Protein AF-A0A2V6MDD0-F1 (afdb_monomer_lite)

Sequence (113 aa):
LDIAGSESATGKTLGTDLRKGKFTLPVLIFLRSASEFERERCSSLILDGKCEEMSEILKNRSANGALDESIAAGNDLISEAQRSIESLSSNSHAEGLFALGNAMREMFEQLRL

pLDDT: mean 83.78, std 13.17, range [46.06, 97.88]

Foldseek 3Di:
DLLLDDCVVPVDHHQPCLLVVHQDQLNVQQCVQDDPVVVVVLVVCSVVVVRVVNSVVSLPCVPGVSLVVVLVVLLVVLVVQLVVLVPDDDDPVSVVSNVVSVVVNVVSVVSVD

Secondary structure (DSSP, 8-state):
-TTTS-HHHH-S-S-HHHHTT---HHHHHHHHHS-HHHHHHHHHHHHTT-HHHHHHHHH-HHHH-HHHHHHHHHHHHHHHHHHHHHTSPP-HHHHHHHHHHHHHHHHHHHTT-

Radius of gyration: 16.81 Å; chains: 1; bounding box: 42×22×47 Å

Structure (mmCIF, N/CA/C/O backbone):
data_AF-A0A2V6MDD0-F1
#
_entry.id   AF-A0A2V6MDD0-F1
#
loop_
_atom_site.group_PDB
_atom_site.id
_atom_site.type_symbol
_atom_site.label_atom_id
_atom_site.label_alt_id
_atom_site.label_comp_id
_atom_site.label_asym_id
_atom_site.label_entity_id
_atom_site.label_seq_id
_atom_site.pdbx_PDB_ins_code
_atom_site.Cartn_x
_atom_site.Cartn_y
_atom_site.Cartn_z
_atom_site.occupancy
_atom_site.B_iso_or_equiv
_atom_site.auth_seq_id
_atom_site.auth_comp_id
_atom_site.auth_asym_id
_atom_site.auth_atom_id
_atom_site.pdbx_PDB_model_num
ATOM 1 N N . LEU A 1 1 ? -6.925 5.780 -4.937 1.00 60.69 1 LEU A N 1
ATOM 2 C CA . LEU A 1 1 ? -7.030 4.530 -4.142 1.00 60.69 1 LEU A CA 1
ATOM 3 C C . LEU A 1 1 ? -8.408 4.449 -3.488 1.00 60.69 1 LEU A C 1
ATOM 5 O O . LEU A 1 1 ? -8.983 5.500 -3.259 1.00 60.69 1 LEU A O 1
ATOM 9 N N . ASP A 1 2 ? -8.912 3.255 -3.160 1.00 72.50 2 ASP A N 1
ATOM 10 C CA . ASP A 1 2 ? -10.250 3.080 -2.552 1.00 72.50 2 ASP A CA 1
ATOM 11 C C . ASP A 1 2 ? -10.360 3.635 -1.116 1.00 72.50 2 ASP A C 1
ATOM 13 O O . ASP A 1 2 ? -11.423 4.100 -0.727 1.00 72.50 2 ASP A O 1
ATOM 17 N N . ILE A 1 3 ? -9.261 3.639 -0.349 1.00 63.09 3 ILE A N 1
ATOM 18 C CA . ILE A 1 3 ? -9.236 4.101 1.056 1.00 63.09 3 ILE A CA 1
ATOM 19 C C . ILE A 1 3 ? -8.589 5.491 1.204 1.00 63.09 3 ILE A C 1
ATOM 21 O O . ILE A 1 3 ? -8.998 6.275 2.051 1.00 63.09 3 ILE A O 1
ATOM 25 N N . ALA A 1 4 ? -7.608 5.823 0.357 1.00 59.00 4 ALA A N 1
ATOM 26 C CA . ALA A 1 4 ? -6.812 7.057 0.447 1.00 59.00 4 ALA A CA 1
ATOM 27 C C . ALA A 1 4 ? -6.930 7.979 -0.783 1.00 59.00 4 ALA A C 1
ATOM 29 O O . ALA A 1 4 ? -6.167 8.924 -0.925 1.00 59.00 4 ALA A O 1
ATOM 30 N N . GLY A 1 5 ? -7.834 7.690 -1.724 1.00 60.19 5 GLY A N 1
ATOM 31 C CA . GLY A 1 5 ? -8.101 8.608 -2.832 1.00 60.19 5 GLY A CA 1
ATOM 32 C C . GLY A 1 5 ? -8.887 9.831 -2.367 1.00 60.19 5 GLY A C 1
ATOM 33 O O . GLY A 1 5 ? -9.646 9.755 -1.402 1.00 60.19 5 GLY A O 1
ATOM 34 N N . SER A 1 6 ? -8.755 10.949 -3.078 1.00 54.50 6 SER A N 1
ATOM 35 C CA . SER A 1 6 ? -9.747 12.015 -2.984 1.00 54.50 6 SER A CA 1
ATOM 36 C C . SER A 1 6 ? -10.985 11.623 -3.797 1.00 54.50 6 SER A C 1
ATOM 38 O O . SER A 1 6 ? -10.885 11.101 -4.916 1.00 54.50 6 SER A O 1
ATOM 40 N N . GLU A 1 7 ? -12.174 11.876 -3.246 1.00 53.00 7 GLU A N 1
ATOM 41 C CA . GLU A 1 7 ? -13.434 11.697 -3.982 1.00 53.00 7 GLU A CA 1
ATOM 42 C C . GLU A 1 7 ? -13.444 12.556 -5.257 1.00 53.00 7 GLU A C 1
ATOM 44 O O . GLU A 1 7 ? -13.907 12.109 -6.308 1.00 53.00 7 GLU A O 1
ATOM 49 N N . SER A 1 8 ? -12.820 13.741 -5.194 1.00 48.81 8 SER A N 1
ATOM 50 C CA . SER A 1 8 ? -12.688 14.681 -6.312 1.00 48.81 8 SER A CA 1
ATOM 51 C C . SER A 1 8 ? -11.869 14.147 -7.493 1.00 48.81 8 SER A C 1
ATOM 53 O O . SER A 1 8 ? -12.132 14.545 -8.623 1.00 48.81 8 SER A O 1
ATOM 55 N N . ALA A 1 9 ? -10.919 13.232 -7.270 1.00 49.84 9 ALA A N 1
ATOM 56 C CA . ALA A 1 9 ? -10.114 12.640 -8.342 1.00 49.84 9 ALA A CA 1
ATOM 57 C C . ALA A 1 9 ? -10.673 11.307 -8.869 1.00 49.84 9 ALA A C 1
ATOM 59 O O . ALA A 1 9 ? -10.239 10.836 -9.919 1.00 49.84 9 ALA A O 1
ATOM 60 N N . THR A 1 10 ? -11.602 10.664 -8.150 1.00 48.66 10 THR A N 1
ATOM 61 C CA . THR A 1 10 ? -12.002 9.271 -8.433 1.00 48.66 10 THR A CA 1
ATOM 62 C C . THR A 1 10 ? -13.480 9.077 -8.766 1.00 48.66 10 THR A C 1
ATOM 64 O O . THR A 1 10 ? -13.814 8.046 -9.356 1.00 48.66 10 THR A O 1
ATOM 67 N N . GLY A 1 11 ? -14.362 10.027 -8.426 1.00 46.06 11 GLY A N 1
ATOM 68 C CA . GLY A 1 11 ? -15.802 9.940 -8.709 1.00 46.06 11 GLY A CA 1
ATOM 69 C C . GLY A 1 11 ? -16.498 8.734 -8.060 1.00 46.06 11 GLY A C 1
ATOM 70 O O . GLY A 1 11 ? -17.558 8.314 -8.521 1.00 46.06 11 GLY A O 1
ATOM 71 N N . LYS A 1 12 ? -15.883 8.136 -7.030 1.00 54.78 12 LYS A N 1
ATOM 72 C CA . LYS A 1 12 ? -16.353 6.939 -6.322 1.00 54.78 12 LYS A CA 1
ATOM 73 C C . LYS A 1 12 ? -16.422 7.213 -4.826 1.00 54.78 12 LYS A C 1
ATOM 75 O O . LYS A 1 12 ? -15.543 7.873 -4.283 1.00 54.78 12 LYS A O 1
ATOM 80 N N . THR A 1 13 ? -17.421 6.635 -4.167 1.00 57.44 13 THR A N 1
ATOM 81 C CA . THR A 1 13 ? -17.499 6.579 -2.705 1.00 57.44 13 THR A CA 1
ATOM 82 C C . THR A 1 13 ? -16.327 5.753 -2.177 1.00 57.44 13 THR A C 1
ATOM 84 O O . THR A 1 13 ? -16.166 4.596 -2.574 1.00 57.44 13 THR A O 1
ATOM 87 N N . LEU A 1 14 ? -15.516 6.321 -1.289 1.00 64.62 14 LEU A N 1
ATOM 88 C CA . LEU A 1 14 ? -14.404 5.615 -0.645 1.00 64.62 14 LEU A CA 1
ATOM 89 C C . LEU A 1 14 ? -14.889 4.361 0.112 1.00 64.62 14 LEU A C 1
ATOM 91 O O . LEU A 1 14 ? -16.070 4.241 0.450 1.00 64.62 14 LEU A O 1
ATOM 95 N N . GLY A 1 15 ? -13.999 3.393 0.331 1.00 68.81 15 GLY A N 1
ATOM 96 C CA . GLY A 1 15 ? -14.288 2.176 1.099 1.00 68.81 15 GLY A CA 1
ATOM 97 C C . GLY A 1 15 ? -15.158 1.138 0.376 1.00 68.81 15 GLY A C 1
ATOM 98 O O . GLY A 1 15 ? -15.881 0.374 1.017 1.00 68.81 15 GLY A O 1
ATOM 99 N N . THR A 1 16 ? -15.118 1.076 -0.957 1.00 74.56 16 THR A N 1
ATOM 100 C CA . THR A 1 16 ? -15.870 0.076 -1.736 1.00 74.56 16 THR A CA 1
ATOM 101 C C . THR A 1 16 ? -15.370 -1.344 -1.495 1.00 74.56 16 THR A C 1
ATOM 103 O O . THR A 1 16 ? -16.170 -2.281 -1.501 1.00 74.56 16 THR A O 1
ATOM 106 N N . ASP A 1 17 ? -14.065 -1.517 -1.293 1.00 81.38 17 ASP A N 1
ATOM 107 C CA . ASP A 1 17 ? -13.470 -2.806 -0.955 1.00 81.38 17 ASP A CA 1
ATOM 108 C C . ASP A 1 17 ? -13.933 -3.252 0.435 1.00 81.38 17 ASP A C 1
ATOM 110 O O . ASP A 1 17 ? -14.398 -4.384 0.577 1.00 81.38 17 ASP A O 1
ATOM 114 N N . LEU A 1 18 ? -13.953 -2.343 1.415 1.00 77.12 18 LEU A N 1
ATOM 115 C CA . LEU A 1 18 ? -14.495 -2.612 2.752 1.00 77.12 18 LEU A CA 1
ATOM 116 C C . LEU A 1 18 ? -15.971 -3.033 2.701 1.00 77.12 18 LEU A C 1
ATOM 118 O O . LEU A 1 18 ? -16.318 -4.072 3.259 1.00 77.12 18 LEU A O 1
ATOM 122 N N . ARG A 1 19 ? -16.822 -2.321 1.943 1.00 76.19 19 ARG A N 1
ATOM 123 C CA . ARG A 1 19 ? -18.240 -2.700 1.738 1.00 76.19 19 ARG A CA 1
ATOM 124 C C . ARG A 1 19 ? -18.416 -4.097 1.138 1.00 76.19 19 ARG A C 1
ATOM 126 O O . ARG A 1 19 ? -19.429 -4.747 1.368 1.00 76.19 19 ARG A O 1
ATOM 133 N N . LYS A 1 20 ? -17.445 -4.561 0.349 1.00 82.00 20 LYS A N 1
ATOM 134 C CA . LYS A 1 20 ? -17.430 -5.904 -0.254 1.00 82.00 20 LYS A CA 1
ATOM 135 C C . LYS A 1 20 ? -16.772 -6.957 0.644 1.00 82.00 20 LYS A C 1
ATOM 137 O O . LYS A 1 20 ? -16.564 -8.078 0.187 1.00 82.00 20 LYS A O 1
ATOM 142 N N . GLY A 1 21 ? -16.410 -6.606 1.879 1.00 77.94 21 GLY A N 1
ATOM 143 C CA . GLY A 1 21 ? -15.711 -7.490 2.811 1.00 77.94 21 GLY A CA 1
ATOM 144 C C . GLY A 1 21 ? -14.252 -7.750 2.432 1.00 77.94 21 GLY A C 1
ATOM 145 O O . GLY A 1 21 ? -13.691 -8.770 2.823 1.00 77.94 21 GLY A O 1
ATOM 146 N N . LYS A 1 22 ? -13.628 -6.868 1.643 1.00 85.88 22 LYS A N 1
ATOM 147 C CA . LYS A 1 22 ? -12.223 -6.987 1.244 1.00 85.88 22 LYS A CA 1
ATOM 148 C C . LYS A 1 22 ? -11.337 -6.160 2.165 1.00 85.88 22 LYS A C 1
ATOM 150 O O . LYS A 1 22 ? -11.323 -4.932 2.123 1.00 85.88 22 LYS A O 1
ATOM 155 N N . PHE A 1 23 ? -10.542 -6.866 2.953 1.00 86.81 23 PHE A N 1
ATOM 156 C CA . PHE A 1 23 ? -9.573 -6.288 3.872 1.00 86.81 23 PHE A CA 1
ATOM 157 C C . PHE A 1 23 ? -8.257 -6.114 3.115 1.00 86.81 23 PHE A C 1
ATOM 159 O O . PHE A 1 23 ? -7.475 -7.052 2.972 1.00 86.81 23 PHE A O 1
ATOM 166 N N . THR A 1 24 ? -8.053 -4.927 2.548 1.00 88.88 24 THR A N 1
ATOM 167 C CA . THR A 1 24 ? -6.830 -4.592 1.804 1.00 88.88 24 THR A CA 1
ATOM 168 C C . THR A 1 24 ? -5.656 -4.336 2.751 1.00 88.88 24 THR A C 1
ATOM 170 O O . THR A 1 24 ? -5.831 -4.233 3.966 1.00 88.88 24 THR A O 1
ATOM 173 N N . LEU A 1 25 ? -4.441 -4.229 2.202 1.00 91.06 25 LEU A N 1
ATOM 174 C CA . LEU A 1 25 ? -3.208 -4.123 2.988 1.00 91.06 25 LEU A CA 1
ATOM 175 C C . LEU A 1 25 ? -3.242 -3.035 4.088 1.00 91.06 25 LEU A C 1
ATOM 177 O O . LEU A 1 25 ? -2.901 -3.379 5.218 1.00 91.06 25 LEU A O 1
ATOM 181 N N . PRO A 1 26 ? -3.735 -1.798 3.850 1.00 87.75 26 PRO A N 1
ATOM 182 C CA . PRO A 1 26 ? -3.839 -0.798 4.918 1.00 87.75 26 PRO A 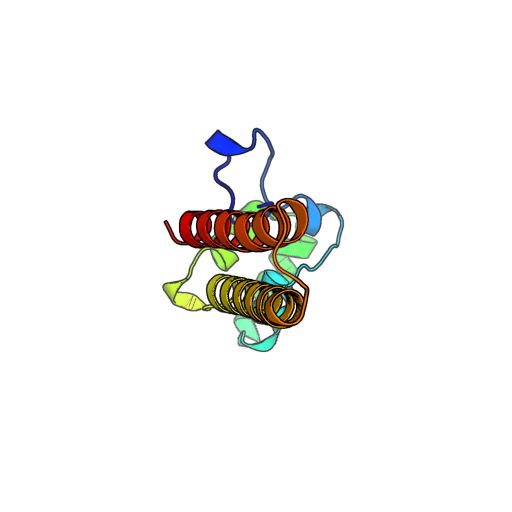CA 1
ATOM 183 C C . PRO A 1 26 ? -4.712 -1.248 6.094 1.00 87.75 26 PRO A C 1
ATOM 185 O O . PRO A 1 26 ? -4.373 -0.997 7.245 1.00 87.75 26 PRO A O 1
ATOM 188 N N . VAL A 1 27 ? -5.810 -1.961 5.823 1.00 87.88 27 VAL A N 1
ATOM 189 C CA . VAL A 1 27 ? -6.706 -2.494 6.861 1.00 87.88 27 VAL A CA 1
ATOM 190 C C . VAL A 1 27 ? -5.999 -3.583 7.664 1.00 87.88 27 VAL A C 1
ATOM 192 O O . VAL A 1 27 ? -6.062 -3.588 8.889 1.00 87.88 27 VAL A O 1
ATOM 195 N N . LEU A 1 28 ? -5.303 -4.498 6.985 1.00 90.31 28 LEU A N 1
ATOM 196 C CA . LEU A 1 28 ? -4.577 -5.592 7.636 1.00 90.31 28 LEU A CA 1
ATOM 197 C C . LEU A 1 28 ? -3.444 -5.069 8.525 1.00 90.31 28 LEU A C 1
ATOM 199 O O . LEU A 1 28 ? -3.272 -5.545 9.646 1.00 90.31 28 LEU A O 1
ATOM 203 N N . ILE A 1 29 ? -2.698 -4.073 8.041 1.00 91.62 29 ILE A N 1
ATOM 204 C CA . ILE A 1 29 ? -1.633 -3.425 8.807 1.00 91.62 29 ILE A CA 1
ATOM 205 C C . ILE A 1 29 ? -2.211 -2.718 10.032 1.00 91.62 29 ILE A C 1
ATOM 207 O O . ILE A 1 29 ? -1.707 -2.929 11.134 1.00 91.62 29 ILE A O 1
ATOM 211 N N . PHE A 1 30 ? -3.290 -1.949 9.855 1.00 88.56 30 PHE A N 1
ATOM 212 C CA . PHE A 1 30 ? -3.978 -1.288 10.959 1.00 88.56 30 PHE A CA 1
ATOM 213 C C . PHE A 1 30 ? -4.413 -2.296 12.025 1.00 88.56 30 PHE A C 1
ATOM 215 O O . PHE A 1 30 ? -4.064 -2.153 13.190 1.00 88.56 30 PHE A O 1
ATOM 222 N N . LEU A 1 31 ? -5.115 -3.363 11.636 1.00 88.00 31 LEU A N 1
ATOM 223 C CA . LEU A 1 31 ? -5.594 -4.380 12.575 1.00 88.00 31 LEU A CA 1
ATOM 224 C C . LEU A 1 31 ? -4.456 -5.096 13.310 1.00 88.00 31 LEU A C 1
ATOM 226 O O . LEU A 1 31 ? -4.643 -5.541 14.440 1.00 88.00 31 LEU A O 1
ATOM 230 N N . ARG A 1 32 ? -3.281 -5.221 12.687 1.00 89.88 32 ARG A N 1
ATOM 231 C CA . ARG A 1 32 ? -2.106 -5.843 13.302 1.00 89.88 32 ARG A CA 1
ATOM 232 C C . ARG A 1 32 ? -1.507 -4.974 14.409 1.00 89.88 32 ARG A C 1
ATOM 234 O O . ARG A 1 32 ? -1.141 -5.529 15.445 1.00 89.88 32 ARG A O 1
ATOM 241 N N . SER A 1 33 ? -1.391 -3.661 14.198 1.00 86.94 33 SER A N 1
ATOM 242 C CA . SER A 1 33 ? -0.779 -2.725 15.158 1.00 86.94 33 SER A CA 1
ATOM 243 C C . SER A 1 33 ? -1.770 -2.119 16.156 1.00 86.94 33 SER A C 1
ATOM 245 O O . SER A 1 33 ? -1.352 -1.683 17.225 1.00 86.94 33 SER A O 1
ATOM 247 N N . ALA A 1 34 ? -3.066 -2.128 15.837 1.00 87.88 34 ALA A N 1
ATOM 248 C CA . ALA A 1 34 ? -4.125 -1.571 16.667 1.00 87.88 34 ALA A CA 1
ATOM 249 C C . ALA A 1 34 ? -4.223 -2.254 18.038 1.00 87.88 34 ALA A C 1
ATOM 251 O O . ALA A 1 34 ? -4.107 -3.484 18.157 1.00 87.88 34 ALA A O 1
ATOM 252 N N . SER A 1 35 ? -4.519 -1.446 19.056 1.00 8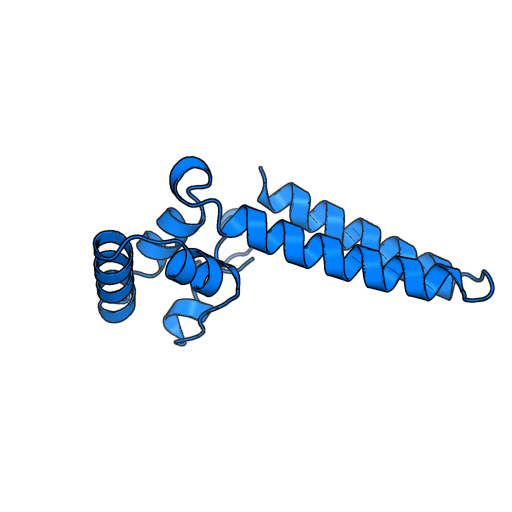9.44 35 SER A N 1
ATOM 253 C CA . SER A 1 35 ? -4.952 -1.910 20.375 1.00 89.44 35 SER A CA 1
ATOM 254 C C . SER A 1 35 ? -6.273 -2.682 20.293 1.00 89.44 35 SER A C 1
ATOM 256 O O . SER A 1 35 ? -7.006 -2.601 19.307 1.00 89.44 35 SER A O 1
ATOM 258 N N . GLU A 1 36 ? -6.605 -3.430 21.345 1.00 90.25 36 GLU A N 1
ATOM 259 C CA . GLU A 1 36 ? -7.875 -4.163 21.429 1.00 90.25 36 GLU A CA 1
ATOM 260 C C . GLU A 1 36 ? -9.085 -3.232 21.250 1.00 90.25 36 GLU A C 1
ATOM 262 O O . GLU A 1 36 ? -9.943 -3.493 20.410 1.00 90.25 36 GLU A O 1
ATOM 267 N N . PHE A 1 37 ? -9.074 -2.075 21.917 1.00 89.38 37 PHE A N 1
ATOM 268 C CA . PHE A 1 37 ? -10.110 -1.048 21.782 1.00 89.38 37 PHE A CA 1
ATOM 269 C C . PHE A 1 37 ? -10.269 -0.541 20.339 1.00 89.38 37 PHE A C 1
ATOM 271 O O . PHE A 1 37 ? -11.381 -0.395 19.830 1.00 89.38 37 PHE A O 1
ATOM 278 N N . GLU A 1 38 ? -9.159 -0.279 19.647 1.00 88.19 38 GLU A N 1
ATOM 279 C CA . GLU A 1 38 ? -9.188 0.171 18.252 1.00 88.19 38 GLU A CA 1
ATOM 280 C C . GLU A 1 38 ? -9.688 -0.923 17.304 1.00 88.19 38 GLU A C 1
ATOM 282 O O . GLU A 1 38 ? -10.431 -0.624 16.367 1.00 88.19 38 GLU A O 1
ATOM 287 N N . ARG A 1 39 ? -9.334 -2.191 17.557 1.00 87.62 39 ARG A N 1
ATOM 288 C CA . ARG A 1 39 ? -9.840 -3.337 16.787 1.00 87.62 39 ARG A CA 1
ATOM 289 C C . ARG A 1 39 ? -11.334 -3.531 16.979 1.00 87.62 39 ARG A C 1
ATOM 291 O O . ARG A 1 39 ? -12.032 -3.758 15.992 1.00 87.62 39 ARG A O 1
ATOM 298 N N . GLU A 1 40 ? -11.834 -3.427 18.206 1.00 88.88 40 GLU A N 1
ATOM 299 C CA . GLU A 1 40 ? -13.269 -3.515 18.496 1.00 88.88 40 GLU A CA 1
ATOM 300 C C . GLU A 1 40 ? -14.034 -2.387 17.808 1.00 88.88 40 GLU A C 1
ATOM 302 O O . GLU A 1 40 ? -14.997 -2.642 17.081 1.00 88.88 40 GLU A O 1
ATOM 307 N N . ARG A 1 41 ? -13.550 -1.145 17.943 1.00 87.50 41 ARG A N 1
ATOM 308 C CA . ARG A 1 41 ? -14.126 0.014 17.256 1.00 87.50 41 ARG A CA 1
ATOM 309 C C . ARG A 1 41 ? -14.154 -0.191 15.743 1.00 87.50 41 ARG A C 1
ATOM 311 O O . ARG A 1 41 ? -15.186 0.022 15.114 1.00 87.50 41 ARG A O 1
ATOM 318 N N . CYS A 1 42 ? -13.039 -0.618 15.158 1.00 83.88 42 CYS A N 1
ATOM 319 C CA . CYS A 1 42 ? -12.933 -0.915 13.733 1.00 83.88 42 CYS A CA 1
ATOM 320 C C . CYS A 1 42 ? -13.917 -2.008 13.302 1.00 83.88 42 CYS A C 1
ATOM 322 O O . CYS A 1 42 ? -14.584 -1.876 12.279 1.00 83.88 42 CYS A O 1
ATOM 324 N N . SER A 1 43 ? -14.027 -3.078 14.088 1.00 83.25 43 SER A N 1
ATOM 325 C CA . SER A 1 43 ? -14.928 -4.193 13.800 1.00 83.25 43 SER A CA 1
ATOM 326 C C . SER A 1 43 ? -16.387 -3.740 13.818 1.00 83.25 43 SER A C 1
ATOM 328 O O . SER A 1 43 ? -17.124 -4.072 12.894 1.00 83.25 43 SER A O 1
ATOM 330 N N . SER A 1 44 ? -16.783 -2.914 14.796 1.00 88.25 44 SER A N 1
ATOM 331 C CA . SER A 1 44 ? -18.121 -2.306 14.839 1.00 88.25 44 SER A CA 1
ATOM 332 C C . SER A 1 44 ? -18.386 -1.462 13.597 1.00 88.25 44 SER A C 1
ATOM 334 O O . SER A 1 44 ? -19.392 -1.671 12.933 1.00 88.25 44 SER A O 1
ATOM 336 N N . LEU A 1 45 ? -17.461 -0.575 13.210 1.00 86.69 45 LEU A N 1
ATOM 337 C CA . LEU A 1 45 ? -17.637 0.270 12.021 1.00 86.69 45 LEU A CA 1
ATOM 338 C C . LEU A 1 45 ? -17.819 -0.547 10.737 1.00 86.69 45 LEU A C 1
ATOM 340 O O . LEU A 1 45 ? -18.641 -0.191 9.894 1.00 86.69 45 LEU A O 1
ATOM 344 N N . ILE A 1 46 ? -17.076 -1.647 10.590 1.00 80.50 46 ILE A N 1
ATOM 345 C CA . ILE A 1 46 ? -17.199 -2.544 9.436 1.00 80.50 46 ILE A CA 1
ATOM 346 C C . ILE A 1 46 ? -18.559 -3.256 9.444 1.00 80.50 46 ILE A C 1
ATOM 348 O O . ILE A 1 46 ? -19.227 -3.290 8.411 1.00 80.50 46 ILE A O 1
ATOM 352 N N . LEU A 1 47 ? -18.981 -3.796 10.592 1.00 84.25 47 LEU A N 1
ATOM 353 C CA . LEU A 1 47 ? -20.264 -4.496 10.738 1.00 84.25 47 LEU A CA 1
ATOM 354 C C . LEU A 1 47 ? -21.467 -3.563 10.538 1.00 84.25 47 LEU A C 1
ATOM 356 O O . LEU A 1 47 ? -22.454 -3.965 9.927 1.00 84.25 47 LEU A O 1
ATOM 360 N N . ASP A 1 48 ? -21.351 -2.311 10.979 1.00 87.44 48 ASP A N 1
ATOM 361 C CA . ASP A 1 48 ? -22.377 -1.274 10.833 1.00 87.44 48 ASP A CA 1
ATOM 362 C C . ASP A 1 48 ? -22.381 -0.633 9.430 1.00 87.44 48 ASP A C 1
ATOM 364 O O . ASP A 1 48 ? -23.177 0.265 9.151 1.00 87.44 48 ASP A O 1
ATOM 368 N N . GLY A 1 49 ? -21.481 -1.057 8.534 1.00 81.75 49 GLY A N 1
ATOM 369 C CA . GLY A 1 49 ? -21.375 -0.539 7.168 1.00 81.75 49 GLY A CA 1
ATOM 370 C C . GLY A 1 49 ? -20.813 0.883 7.065 1.00 81.75 49 GLY A C 1
ATOM 371 O O . GLY A 1 49 ? -20.880 1.486 5.994 1.00 81.75 49 GLY A O 1
ATOM 372 N N . LYS A 1 50 ? -20.217 1.413 8.137 1.00 84.19 50 LYS A N 1
ATOM 373 C CA . LYS A 1 50 ? -19.659 2.772 8.250 1.00 84.19 50 LYS A CA 1
A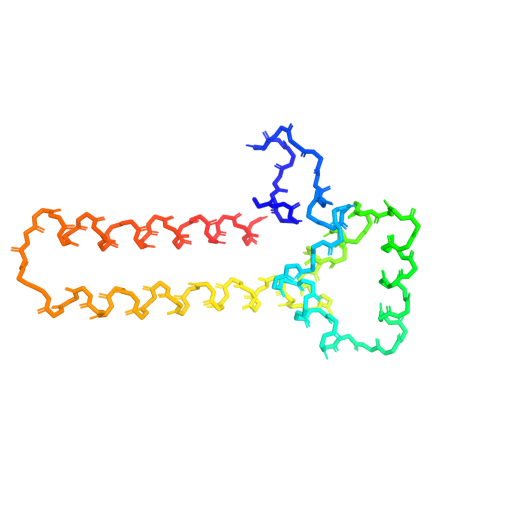TOM 374 C C . LYS A 1 50 ? -18.262 2.872 7.630 1.00 84.19 50 LYS A C 1
ATOM 376 O O . LYS A 1 50 ? -17.268 3.196 8.285 1.00 84.19 50 LYS A O 1
ATOM 381 N N . CYS A 1 51 ? -18.176 2.554 6.343 1.00 76.31 51 CYS A N 1
ATOM 382 C CA . CYS A 1 51 ? -16.909 2.424 5.622 1.00 76.31 51 CYS A CA 1
ATOM 383 C C . CYS A 1 51 ? -16.181 3.764 5.437 1.00 76.31 51 CYS A C 1
ATOM 385 O O . CYS A 1 51 ? -14.953 3.787 5.350 1.00 76.31 51 CYS A O 1
ATOM 387 N N . GLU A 1 52 ? -16.909 4.878 5.412 1.00 78.38 52 GLU A N 1
ATOM 388 C CA . GLU A 1 52 ? -16.357 6.230 5.343 1.00 78.38 52 GLU A CA 1
ATOM 389 C C . GLU A 1 52 ? -15.632 6.586 6.648 1.00 78.38 52 GLU A C 1
ATOM 391 O O . GLU A 1 52 ? -14.477 7.005 6.608 1.00 78.38 52 GLU A O 1
ATOM 396 N N . GLU A 1 53 ? -16.246 6.316 7.808 1.00 83.06 53 GLU A N 1
ATOM 397 C CA . GLU A 1 53 ? -15.613 6.510 9.124 1.00 83.06 53 GLU A CA 1
ATOM 398 C C . GLU A 1 53 ? -14.340 5.657 9.256 1.00 83.06 53 GLU A C 1
ATOM 400 O O . GLU A 1 53 ? -13.311 6.127 9.742 1.00 83.06 53 GLU A O 1
ATOM 405 N N . MET A 1 54 ? -14.382 4.413 8.765 1.00 81.00 54 MET A N 1
ATOM 406 C CA . MET A 1 54 ? -13.207 3.541 8.733 1.00 81.00 54 MET A CA 1
ATOM 407 C C . MET A 1 54 ? -12.111 4.074 7.799 1.00 81.00 54 MET A C 1
ATOM 409 O O . MET A 1 54 ? -10.924 4.009 8.123 1.00 81.00 54 MET A O 1
ATOM 413 N N . SER A 1 55 ? -12.493 4.629 6.648 1.00 78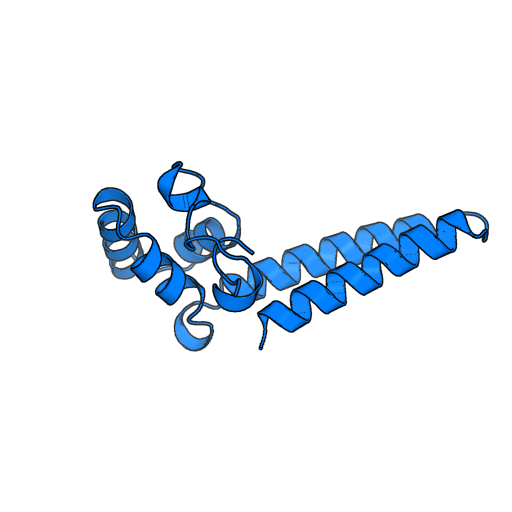.62 55 SER A N 1
ATOM 414 C CA . SER A 1 55 ? -11.540 5.221 5.705 1.00 78.62 55 SER A CA 1
ATOM 415 C C . SER A 1 55 ? -10.826 6.425 6.320 1.00 78.62 55 SER A C 1
ATOM 417 O O . SER A 1 55 ? -9.615 6.552 6.168 1.00 78.62 55 SER A O 1
ATOM 419 N N . GLU A 1 56 ? -11.533 7.261 7.081 1.00 80.25 56 GLU A N 1
ATOM 420 C CA . GLU A 1 56 ? -10.931 8.387 7.805 1.00 80.25 56 GLU A CA 1
ATOM 421 C C . GLU A 1 56 ? -9.958 7.931 8.902 1.00 80.25 56 GLU A C 1
ATOM 423 O O . GLU A 1 56 ? -8.882 8.511 9.049 1.00 80.25 56 GLU A O 1
ATOM 428 N N . ILE A 1 57 ? -10.263 6.839 9.615 1.00 80.94 57 ILE A N 1
ATOM 429 C CA . ILE A 1 57 ? -9.312 6.233 10.562 1.00 80.94 57 ILE A CA 1
ATOM 430 C C . ILE A 1 57 ? -8.035 5.813 9.830 1.00 80.94 57 ILE A C 1
ATOM 432 O O . ILE A 1 57 ? -6.941 6.159 10.266 1.00 80.94 57 ILE A O 1
ATOM 436 N N . LEU A 1 58 ? -8.148 5.116 8.699 1.00 78.94 58 LEU A N 1
ATOM 437 C CA . LEU A 1 58 ? -6.986 4.639 7.937 1.00 78.94 58 LEU A CA 1
ATOM 438 C C . LEU A 1 58 ? -6.175 5.767 7.289 1.00 78.94 58 LEU A C 1
ATOM 440 O O . LEU A 1 58 ? -4.965 5.624 7.120 1.00 78.94 58 LEU A O 1
ATOM 444 N N . LYS A 1 59 ? -6.813 6.890 6.945 1.00 77.06 59 LYS A N 1
ATOM 445 C CA . LYS A 1 59 ? -6.124 8.101 6.473 1.00 77.06 59 LYS A CA 1
ATOM 446 C C . LYS A 1 59 ? -5.427 8.867 7.595 1.00 77.06 59 LYS A C 1
ATOM 448 O O . LYS A 1 59 ? -4.539 9.667 7.303 1.00 77.06 59 LYS A O 1
ATOM 453 N N . ASN A 1 60 ? -5.796 8.649 8.859 1.00 77.94 60 ASN A N 1
ATOM 454 C CA . ASN A 1 60 ? -5.172 9.318 9.996 1.00 77.94 60 ASN A CA 1
ATOM 455 C C . ASN A 1 60 ? -3.759 8.770 10.270 1.00 77.94 60 ASN A C 1
ATOM 457 O O . ASN A 1 60 ? -3.525 7.951 11.162 1.00 77.94 60 ASN A O 1
ATOM 461 N N . ARG A 1 61 ? -2.806 9.280 9.487 1.00 71.44 61 ARG A N 1
ATOM 462 C CA . ARG A 1 61 ? -1.378 8.933 9.507 1.00 71.44 61 ARG A CA 1
ATOM 463 C C . ARG A 1 61 ? -0.755 9.073 10.892 1.00 71.44 61 ARG A C 1
ATOM 465 O O . ARG A 1 61 ? -0.039 8.177 11.328 1.00 71.44 61 ARG A O 1
ATOM 472 N N . SER A 1 62 ? -1.083 10.155 11.597 1.00 65.31 62 SER A N 1
ATOM 473 C CA . SER A 1 62 ? -0.540 10.483 12.920 1.00 65.31 62 SER A CA 1
ATOM 474 C C . SER A 1 62 ? -0.902 9.462 13.997 1.00 65.31 62 SER A C 1
ATOM 476 O O . SER A 1 62 ? -0.202 9.368 15.000 1.00 65.31 62 SER A O 1
ATOM 478 N N . ALA A 1 63 ? -2.005 8.731 13.813 1.00 65.75 63 ALA A N 1
ATOM 479 C CA . ALA A 1 63 ? -2.533 7.818 14.818 1.00 65.75 63 ALA A CA 1
ATOM 480 C C . ALA A 1 63 ? -2.120 6.355 14.600 1.00 65.75 63 ALA A C 1
ATOM 482 O O . ALA A 1 63 ? -1.952 5.646 15.585 1.00 65.75 63 ALA A O 1
ATOM 483 N N . ASN A 1 64 ? -1.960 5.884 13.352 1.00 72.44 64 ASN A N 1
ATOM 484 C CA . ASN A 1 64 ? -1.778 4.444 13.102 1.00 72.44 64 ASN A CA 1
ATOM 485 C C . ASN A 1 64 ? -0.676 4.033 12.109 1.00 72.44 64 ASN A C 1
ATOM 487 O O . ASN A 1 64 ? -0.313 2.858 12.100 1.00 72.44 64 ASN A O 1
ATOM 491 N N . GLY A 1 65 ? -0.156 4.938 11.269 1.00 84.81 65 GLY A N 1
ATOM 492 C CA . GLY A 1 65 ? 0.899 4.641 10.283 1.00 84.81 65 GLY A CA 1
ATOM 493 C C . GLY A 1 65 ? 0.568 3.583 9.213 1.00 84.81 65 GLY A C 1
ATOM 494 O O . GLY A 1 65 ? 1.426 3.255 8.395 1.00 84.81 65 GLY A O 1
ATOM 495 N N . ALA A 1 66 ? -0.655 3.046 9.168 1.00 88.94 66 ALA A N 1
ATOM 496 C CA . ALA A 1 66 ? -0.971 1.864 8.365 1.00 88.94 66 ALA A CA 1
ATOM 497 C C . ALA A 1 66 ? -0.954 2.136 6.853 1.00 88.94 66 ALA A C 1
ATOM 499 O O . ALA A 1 66 ? -0.519 1.300 6.050 1.00 88.94 66 ALA A O 1
ATOM 500 N N . LEU A 1 67 ? -1.403 3.330 6.458 1.00 86.75 67 LEU A N 1
ATOM 501 C CA . LEU A 1 67 ? -1.319 3.795 5.077 1.00 86.75 67 LEU A CA 1
ATOM 502 C C . LEU A 1 67 ? 0.138 3.999 4.643 1.00 86.75 67 LEU A C 1
ATOM 504 O O . LEU A 1 67 ? 0.502 3.607 3.537 1.00 86.75 67 LEU A O 1
ATOM 508 N N . ASP A 1 68 ? 0.977 4.559 5.515 1.00 89.81 68 ASP A N 1
ATOM 509 C CA . ASP A 1 68 ? 2.392 4.791 5.222 1.00 89.81 68 ASP A CA 1
ATOM 510 C C . ASP A 1 68 ? 3.174 3.494 5.077 1.00 89.81 68 ASP A C 1
ATOM 512 O O . ASP A 1 68 ? 3.957 3.353 4.137 1.00 89.81 68 ASP A O 1
ATOM 516 N N . GLU A 1 69 ? 2.912 2.517 5.939 1.00 92.19 69 GLU A N 1
ATOM 517 C CA . GLU A 1 69 ? 3.527 1.200 5.821 1.00 92.19 69 GLU A CA 1
ATOM 518 C C . GLU A 1 69 ? 3.057 0.469 4.549 1.00 92.19 69 GLU A C 1
ATOM 520 O O . GLU A 1 69 ? 3.854 -0.175 3.870 1.00 92.19 69 GLU A O 1
ATOM 525 N N . SER A 1 70 ? 1.791 0.635 4.149 1.00 92.00 70 SER A N 1
ATOM 526 C CA . SER A 1 70 ? 1.296 0.092 2.874 1.00 92.00 70 SER A CA 1
ATOM 527 C C . SER A 1 70 ? 1.986 0.729 1.665 1.00 92.00 70 SER A C 1
ATOM 529 O O . SER A 1 70 ? 2.316 0.038 0.701 1.00 92.00 70 SER A O 1
ATOM 531 N N . ILE A 1 71 ? 2.215 2.045 1.712 1.00 91.50 71 ILE A N 1
ATOM 532 C CA . ILE A 1 71 ? 2.963 2.780 0.684 1.00 91.50 71 ILE A CA 1
ATOM 533 C C . ILE A 1 71 ? 4.424 2.319 0.652 1.00 91.50 71 ILE A C 1
ATOM 535 O O . ILE A 1 71 ? 4.980 2.136 -0.430 1.00 91.50 71 ILE A O 1
ATOM 539 N N . ALA A 1 72 ? 5.049 2.107 1.813 1.00 93.69 72 ALA A N 1
ATOM 540 C CA . ALA A 1 72 ? 6.408 1.583 1.906 1.00 93.69 72 ALA A CA 1
ATOM 541 C C . ALA A 1 72 ? 6.512 0.192 1.262 1.00 93.69 72 ALA A C 1
ATOM 543 O O . ALA A 1 72 ? 7.335 0.001 0.372 1.00 93.69 72 ALA A O 1
ATOM 544 N N . ALA A 1 73 ? 5.597 -0.724 1.594 1.00 95.31 73 ALA A N 1
ATOM 545 C CA . ALA A 1 73 ? 5.547 -2.053 0.986 1.00 95.31 73 ALA A CA 1
ATOM 546 C C . ALA A 1 73 ? 5.386 -1.994 -0.545 1.00 95.31 73 ALA A C 1
ATOM 548 O O . ALA A 1 73 ? 6.048 -2.727 -1.278 1.00 95.31 73 ALA A O 1
ATOM 549 N N . GLY A 1 74 ? 4.541 -1.090 -1.054 1.00 94.94 74 GLY A N 1
ATOM 550 C CA . GLY A 1 74 ? 4.419 -0.857 -2.494 1.00 94.94 74 GLY A CA 1
ATOM 551 C C . GLY A 1 74 ? 5.716 -0.335 -3.124 1.00 94.94 74 GLY A C 1
ATOM 552 O O . GLY A 1 74 ? 6.117 -0.795 -4.192 1.00 94.94 74 GLY A O 1
ATOM 553 N N . ASN A 1 75 ? 6.390 0.607 -2.464 1.00 96.06 75 ASN A N 1
ATOM 554 C CA . ASN A 1 75 ? 7.670 1.156 -2.910 1.00 96.06 75 ASN A CA 1
ATOM 555 C C . ASN A 1 75 ? 8.789 0.105 -2.944 1.00 96.06 75 ASN A C 1
ATOM 557 O O . ASN A 1 75 ? 9.617 0.148 -3.859 1.00 96.06 75 ASN A O 1
ATOM 561 N N . ASP A 1 76 ? 8.803 -0.826 -1.993 1.00 97.62 76 ASP A N 1
ATOM 562 C CA . ASP A 1 76 ? 9.770 -1.924 -1.945 1.00 97.62 76 ASP A CA 1
ATOM 563 C C . ASP A 1 76 ? 9.572 -2.891 -3.119 1.00 97.62 76 ASP A C 1
ATOM 565 O O . ASP A 1 76 ? 10.538 -3.236 -3.802 1.00 97.62 76 ASP A O 1
ATOM 569 N N . LEU A 1 77 ? 8.320 -3.243 -3.433 1.00 97.88 77 LEU A N 1
ATOM 570 C CA . LEU A 1 77 ? 7.990 -4.077 -4.595 1.00 97.88 77 LEU A CA 1
ATOM 571 C C . LEU A 1 77 ? 8.404 -3.416 -5.916 1.00 97.88 77 LEU A C 1
ATOM 573 O O . LEU A 1 77 ? 8.949 -4.074 -6.802 1.00 97.88 77 LEU A O 1
ATOM 577 N N . ILE A 1 78 ? 8.196 -2.101 -6.050 1.00 97.62 78 ILE A N 1
ATOM 578 C CA . ILE A 1 78 ? 8.667 -1.356 -7.226 1.00 97.62 78 ILE A CA 1
ATOM 579 C C . ILE A 1 78 ? 10.201 -1.393 -7.300 1.00 97.62 78 ILE A C 1
ATOM 581 O O . ILE A 1 78 ? 10.753 -1.582 -8.383 1.00 97.62 78 ILE A O 1
ATOM 585 N N . SER A 1 79 ? 10.901 -1.248 -6.167 1.00 97.31 79 SER A N 1
ATOM 586 C CA . SER A 1 79 ? 12.371 -1.318 -6.120 1.00 97.31 79 SER A CA 1
ATOM 587 C C . SER A 1 79 ? 12.878 -2.681 -6.571 1.00 97.31 79 SER A C 1
ATOM 589 O O . SER A 1 79 ? 13.826 -2.758 -7.347 1.00 97.31 79 SER A O 1
ATOM 591 N N . GLU A 1 80 ? 12.254 -3.753 -6.091 1.00 97.88 80 GLU A N 1
ATOM 592 C CA . GLU A 1 80 ? 12.595 -5.123 -6.466 1.00 97.88 80 GLU A CA 1
ATOM 593 C C . GLU A 1 80 ? 12.377 -5.373 -7.966 1.00 97.88 80 GLU A C 1
ATOM 595 O O . GLU A 1 80 ? 13.254 -5.921 -8.645 1.00 97.88 80 GLU A O 1
ATOM 600 N N . ALA A 1 81 ? 11.258 -4.893 -8.513 1.00 96.81 81 ALA A N 1
ATOM 601 C CA . ALA A 1 81 ? 10.973 -4.995 -9.939 1.00 96.81 81 ALA A CA 1
ATOM 602 C C . ALA A 1 81 ? 11.996 -4.217 -10.787 1.00 96.81 81 ALA A C 1
ATOM 604 O O . ALA A 1 81 ? 12.521 -4.752 -11.763 1.00 96.81 81 ALA A O 1
ATOM 605 N N . GLN A 1 82 ? 12.335 -2.984 -10.395 1.00 96.44 82 GLN A N 1
ATOM 606 C CA . GLN A 1 82 ? 13.313 -2.148 -11.103 1.00 96.44 82 GLN A CA 1
ATOM 607 C C . GLN A 1 82 ? 14.721 -2.761 -11.090 1.00 96.44 82 GLN A C 1
ATOM 609 O O . GLN A 1 82 ? 15.341 -2.854 -12.147 1.00 96.44 82 GLN A O 1
ATOM 614 N N . ARG A 1 83 ? 15.186 -3.284 -9.947 1.00 96.88 83 ARG A N 1
ATOM 615 C CA . ARG A 1 83 ? 16.464 -4.022 -9.857 1.00 96.88 83 ARG A CA 1
ATOM 616 C C . ARG A 1 83 ? 16.499 -5.244 -10.772 1.00 96.88 83 ARG A C 1
ATOM 618 O O . ARG A 1 83 ? 17.532 -5.558 -11.352 1.00 96.88 83 ARG A O 1
ATOM 625 N N . SER A 1 84 ? 15.371 -5.935 -10.923 1.00 95.75 84 SER A N 1
ATOM 626 C CA . SER A 1 84 ? 15.286 -7.091 -11.821 1.00 95.75 84 SER A CA 1
ATOM 627 C C . SER A 1 84 ? 15.447 -6.680 -13.293 1.00 95.75 84 SER A C 1
ATOM 629 O O . SER A 1 84 ? 16.071 -7.402 -14.073 1.00 95.75 84 SER A O 1
ATOM 631 N N . ILE A 1 85 ? 14.948 -5.495 -13.665 1.00 95.38 85 ILE A N 1
ATOM 632 C CA . ILE A 1 85 ? 15.057 -4.933 -15.021 1.00 95.38 85 ILE A CA 1
ATOM 633 C C . ILE A 1 85 ? 16.490 -4.494 -15.343 1.00 95.38 85 ILE A C 1
ATOM 635 O O . ILE A 1 85 ? 16.909 -4.642 -16.486 1.00 95.38 85 ILE A O 1
ATOM 639 N N . GLU A 1 86 ? 17.264 -4.016 -14.363 1.00 92.75 86 GLU A N 1
ATOM 640 C CA . GLU A 1 86 ? 18.663 -3.584 -14.559 1.00 92.75 86 GLU A CA 1
ATOM 641 C C . GLU A 1 86 ? 19.566 -4.686 -15.142 1.00 92.75 86 GLU A C 1
ATOM 643 O O . GLU A 1 86 ? 20.565 -4.389 -15.792 1.00 92.75 86 GLU A O 1
ATOM 648 N N . SER A 1 87 ? 19.209 -5.959 -14.943 1.00 92.81 87 SER A N 1
ATOM 649 C CA . SER A 1 87 ? 19.936 -7.101 -15.512 1.00 92.81 87 SER A CA 1
ATOM 650 C C . SER A 1 87 ? 19.685 -7.327 -17.012 1.00 92.81 87 SER A C 1
ATOM 652 O O . SER A 1 87 ? 20.402 -8.102 -17.650 1.00 92.81 87 SER A O 1
ATOM 654 N N . LEU A 1 88 ? 18.669 -6.677 -17.587 1.00 94.12 88 LEU A N 1
ATOM 655 C CA . LEU A 1 88 ? 18.281 -6.826 -18.986 1.00 94.12 88 LEU A CA 1
ATOM 656 C C . LEU A 1 88 ? 19.101 -5.900 -19.891 1.00 94.12 88 LEU A C 1
ATOM 658 O O . LEU A 1 88 ? 19.549 -4.826 -19.496 1.00 94.12 88 LEU A O 1
ATOM 662 N N . SER A 1 89 ? 19.273 -6.294 -21.154 1.00 94.81 89 SER A N 1
ATOM 663 C CA . SER A 1 89 ? 19.922 -5.434 -22.148 1.00 94.81 89 SER A CA 1
ATOM 664 C C . SER A 1 89 ? 19.115 -4.155 -22.370 1.00 94.81 89 SER A C 1
ATOM 666 O O . SER A 1 89 ? 17.909 -4.226 -22.619 1.00 94.81 89 SER A O 1
ATOM 668 N N . SER A 1 90 ? 19.789 -3.001 -22.343 1.00 93.81 90 SER A N 1
ATOM 669 C CA . SER A 1 90 ? 19.127 -1.710 -22.541 1.00 93.81 90 SER A CA 1
ATOM 670 C C . SER A 1 90 ? 18.439 -1.637 -23.906 1.00 93.81 90 SER A C 1
ATOM 672 O O . SER A 1 90 ? 19.042 -1.908 -24.947 1.00 93.81 90 SER A O 1
ATOM 674 N N . ASN A 1 91 ? 17.152 -1.308 -23.877 1.00 96.69 91 ASN A N 1
ATOM 675 C CA . ASN A 1 91 ? 16.301 -1.063 -25.029 1.00 96.69 91 ASN A CA 1
ATOM 676 C C . ASN A 1 91 ? 15.074 -0.255 -24.577 1.00 96.69 91 ASN A C 1
ATOM 678 O O . ASN A 1 91 ? 14.791 -0.152 -23.381 1.00 96.69 91 ASN A O 1
ATOM 682 N N . SER A 1 92 ? 14.302 0.252 -25.535 1.00 97.56 92 SER A N 1
ATOM 683 C CA . SER A 1 92 ? 13.130 1.091 -25.260 1.00 97.56 92 SER A CA 1
ATOM 684 C C . SER A 1 92 ? 12.062 0.420 -24.385 1.00 97.56 92 SER A C 1
ATOM 686 O O . SER A 1 92 ? 11.352 1.103 -23.650 1.00 97.56 92 SER A O 1
ATOM 688 N N . HIS A 1 93 ? 11.935 -0.910 -24.420 1.00 96.75 93 HIS A N 1
ATOM 689 C CA . HIS A 1 93 ? 10.987 -1.636 -23.574 1.00 96.75 93 HIS A CA 1
ATOM 690 C C . HIS A 1 93 ? 11.470 -1.726 -22.123 1.00 96.75 93 HIS A C 1
ATOM 692 O O . HIS A 1 93 ? 10.677 -1.509 -21.209 1.00 96.75 93 HIS A O 1
ATOM 698 N N . ALA A 1 94 ? 12.758 -2.012 -21.906 1.00 96.38 94 ALA A N 1
ATOM 699 C CA . ALA A 1 94 ? 13.358 -2.036 -20.570 1.00 96.38 94 ALA A CA 1
ATOM 700 C C . ALA A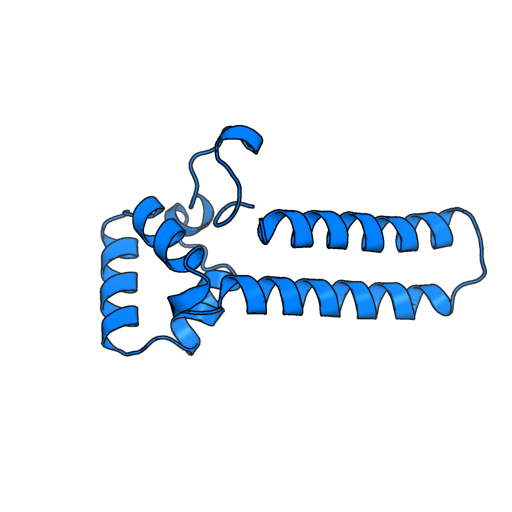 1 94 ? 13.298 -0.645 -19.914 1.00 96.38 94 ALA A C 1
ATOM 702 O O . ALA A 1 94 ? 12.882 -0.522 -18.762 1.00 96.38 94 ALA A O 1
ATOM 703 N N . GLU A 1 95 ? 13.612 0.405 -20.677 1.00 96.56 95 GLU A N 1
ATOM 704 C CA . GLU A 1 95 ? 13.466 1.799 -20.242 1.00 96.56 95 GLU A CA 1
ATOM 705 C C . GLU A 1 95 ? 12.007 2.137 -19.897 1.00 96.56 95 GLU A C 1
ATOM 707 O O . GLU A 1 95 ? 11.736 2.726 -18.851 1.00 96.56 95 GLU A O 1
ATOM 712 N N . GLY A 1 96 ? 11.051 1.709 -20.729 1.00 97.31 96 GLY A N 1
ATOM 713 C CA . GLY A 1 96 ? 9.623 1.913 -20.485 1.00 97.31 96 GLY A CA 1
ATOM 714 C C . GLY A 1 96 ? 9.114 1.222 -19.215 1.00 97.31 96 GLY A C 1
ATOM 715 O O . GLY A 1 96 ? 8.373 1.828 -18.441 1.00 97.31 96 GLY A O 1
ATOM 716 N N . LEU A 1 97 ? 9.534 -0.022 -18.957 1.00 96.62 97 LEU A N 1
ATOM 717 C CA . LEU A 1 97 ? 9.187 -0.742 -17.725 1.00 96.62 97 LEU A CA 1
ATOM 718 C C . LEU A 1 97 ? 9.789 -0.071 -16.486 1.00 96.62 97 LEU A C 1
ATOM 720 O O . LEU A 1 97 ? 9.113 0.058 -15.464 1.00 96.62 97 LEU A O 1
ATOM 724 N N . PHE A 1 98 ? 11.034 0.399 -16.577 1.00 96.88 98 PHE A N 1
ATOM 725 C CA . PHE A 1 98 ? 11.665 1.138 -15.487 1.00 96.88 98 PHE A CA 1
ATOM 726 C C . PHE A 1 98 ? 10.918 2.449 -15.194 1.00 96.88 98 PHE A C 1
ATOM 728 O O . PHE A 1 98 ? 10.637 2.757 -14.032 1.00 96.88 98 PHE A O 1
ATOM 735 N N . ALA A 1 99 ? 10.546 3.190 -16.243 1.00 96.75 99 ALA A N 1
ATOM 736 C CA . ALA A 1 99 ? 9.786 4.434 -16.141 1.00 96.75 99 ALA A CA 1
ATOM 737 C C . ALA A 1 99 ? 8.377 4.226 -15.561 1.00 96.75 99 ALA A C 1
ATOM 739 O O . ALA A 1 99 ? 7.913 5.061 -14.787 1.00 96.75 99 ALA A O 1
ATOM 740 N N . LEU A 1 100 ? 7.718 3.100 -15.862 1.00 96.75 100 LEU A N 1
ATOM 741 C CA . LEU A 1 100 ? 6.444 2.737 -15.233 1.00 96.75 100 LEU A CA 1
ATOM 742 C C . LEU A 1 100 ? 6.585 2.619 -13.710 1.00 96.75 100 LEU A C 1
ATOM 744 O O . LEU A 1 100 ? 5.736 3.126 -12.980 1.00 96.75 100 LEU A O 1
ATOM 748 N N . GLY A 1 101 ? 7.675 2.013 -13.230 1.00 96.62 101 GLY A N 1
ATOM 749 C CA . GLY A 1 101 ? 7.988 1.968 -11.801 1.00 96.62 101 GLY A CA 1
ATOM 750 C C . GLY A 1 101 ? 8.070 3.367 -11.184 1.00 96.62 101 GLY A C 1
ATOM 751 O O . GLY A 1 101 ? 7.443 3.621 -10.158 1.00 96.62 101 GLY A O 1
ATOM 752 N N . ASN A 1 102 ? 8.759 4.303 -11.844 1.00 96.25 102 ASN A N 1
ATOM 753 C CA . ASN A 1 102 ? 8.847 5.695 -11.383 1.00 96.25 102 ASN A CA 1
ATOM 754 C C . ASN A 1 102 ? 7.471 6.373 -11.330 1.00 96.25 102 ASN A C 1
ATOM 756 O O . ASN A 1 102 ? 7.124 6.960 -10.307 1.00 96.25 102 ASN A O 1
ATOM 760 N N . ALA A 1 103 ? 6.656 6.218 -12.377 1.00 96.00 103 ALA A N 1
ATOM 761 C CA . ALA A 1 103 ? 5.301 6.767 -12.406 1.00 96.00 103 ALA A CA 1
ATOM 762 C C . ALA A 1 103 ? 4.429 6.214 -11.261 1.00 96.00 103 ALA A C 1
ATOM 764 O O . ALA A 1 103 ? 3.695 6.959 -10.617 1.00 96.00 103 ALA A O 1
ATOM 765 N N . MET A 1 104 ? 4.540 4.918 -10.946 1.00 94.31 104 MET A N 1
ATOM 766 C CA . MET A 1 104 ? 3.822 4.317 -9.815 1.00 94.31 104 MET A CA 1
ATOM 767 C C . MET A 1 104 ? 4.282 4.878 -8.460 1.00 94.31 104 MET A C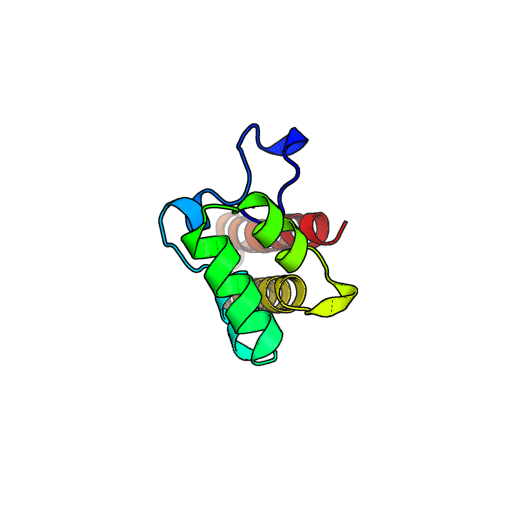 1
ATOM 769 O O . MET A 1 104 ? 3.445 5.081 -7.579 1.00 94.31 104 MET A O 1
ATOM 773 N N . ARG A 1 105 ? 5.577 5.178 -8.283 1.00 93.75 105 ARG A N 1
ATOM 774 C CA . ARG A 1 105 ? 6.070 5.843 -7.062 1.00 93.75 105 ARG A CA 1
ATOM 775 C C . ARG A 1 105 ? 5.506 7.244 -6.910 1.00 93.75 105 ARG A C 1
ATOM 777 O O . ARG A 1 105 ? 5.059 7.594 -5.824 1.00 93.75 105 ARG A O 1
ATOM 784 N N . GLU A 1 106 ? 5.476 8.024 -7.988 1.00 92.12 106 GLU A N 1
ATOM 785 C CA . GLU A 1 106 ? 4.871 9.360 -7.976 1.00 92.12 106 GLU A CA 1
ATOM 786 C C . GLU A 1 106 ? 3.393 9.293 -7.569 1.00 92.12 106 GLU A C 1
ATOM 788 O O . GLU A 1 106 ? 2.941 10.083 -6.740 1.00 92.12 106 GLU A O 1
ATOM 793 N N . MET A 1 107 ? 2.654 8.294 -8.068 1.00 90.06 107 MET A N 1
ATOM 794 C CA . MET A 1 107 ? 1.275 8.046 -7.638 1.00 90.06 107 MET A CA 1
ATOM 795 C C . MET A 1 107 ? 1.172 7.722 -6.141 1.00 90.06 107 MET A C 1
ATOM 797 O O . MET A 1 107 ? 0.197 8.121 -5.511 1.00 90.06 107 MET A O 1
ATOM 801 N N . PHE A 1 108 ? 2.139 7.012 -5.552 1.00 88.69 108 PHE A N 1
ATOM 802 C CA . PHE A 1 108 ? 2.157 6.754 -4.109 1.00 88.69 108 PHE A CA 1
ATOM 803 C C . PHE A 1 108 ? 2.490 7.996 -3.282 1.00 88.69 108 PHE A C 1
ATOM 805 O O . PHE A 1 108 ? 1.870 8.200 -2.240 1.00 88.69 108 PHE A O 1
ATOM 812 N N . GLU A 1 109 ? 3.403 8.850 -3.742 1.00 85.44 109 GLU A N 1
ATOM 813 C CA . GLU A 1 109 ? 3.700 10.120 -3.067 1.00 85.44 109 GLU A CA 1
ATOM 814 C C . GLU A 1 109 ? 2.490 11.062 -3.072 1.00 85.44 109 GLU A C 1
ATOM 816 O O . GLU A 1 109 ? 2.222 11.725 -2.075 1.00 85.44 109 GLU A O 1
ATOM 821 N N . GLN A 1 110 ? 1.678 11.053 -4.132 1.00 83.56 110 GLN A N 1
ATOM 822 C CA . GLN A 1 110 ? 0.413 11.798 -4.160 1.00 83.56 110 GLN A CA 1
ATOM 823 C C . GLN A 1 110 ? -0.601 11.322 -3.112 1.00 83.56 110 GLN A C 1
ATOM 825 O O . GLN A 1 110 ? -1.474 12.093 -2.733 1.00 83.56 110 GLN A O 1
ATOM 830 N N . LEU A 1 111 ? -0.502 10.079 -2.625 1.00 77.94 111 LEU A N 1
ATOM 831 C CA . LEU A 1 111 ? -1.344 9.593 -1.525 1.00 77.94 111 LEU A CA 1
ATOM 832 C C . LEU A 1 111 ? -0.871 10.112 -0.165 1.00 77.94 111 LEU A C 1
ATOM 834 O O . LEU A 1 111 ? -1.602 9.949 0.815 1.00 77.94 111 LEU A O 1
ATOM 838 N N . ARG A 1 112 ? 0.359 10.650 -0.083 1.00 69.50 112 ARG A N 1
ATOM 839 C CA . ARG A 1 112 ? 0.927 11.274 1.122 1.00 69.50 112 ARG A CA 1
ATOM 840 C C . ARG A 1 112 ? 0.476 12.708 1.362 1.00 69.50 112 ARG A C 1
ATOM 842 O O . ARG A 1 112 ? 0.580 13.151 2.504 1.00 69.50 112 ARG A O 1
ATOM 849 N N . LEU A 1 113 ? -0.010 13.382 0.324 1.00 58.75 113 LEU A N 1
ATOM 850 C CA . LEU A 1 113 ? -0.542 14.746 0.360 1.00 58.75 113 LEU A CA 1
ATOM 851 C C . LEU A 1 113 ? -2.030 14.749 0.729 1.00 58.75 113 LEU A C 1
ATOM 853 O O . LEU A 1 113 ? -2.439 15.708 1.417 1.00 58.75 113 LEU A O 1
#